Protein AF-A0A4Q1QKJ3-F1 (afdb_monomer)

Organism: NCBI:txid67364

Foldseek 3Di:
DDDDDPDDDPVNVVVVVCCVVCVVVVVVVVVVVVVVVVVVVVVVVVVVVVVVVVVVVVVVDPPPD

Mean predicted aligned error: 9.06 Å

Secondary structure (DSSP, 8-state):
-PPPPPPPPHHHHHHHHHHHHHHHHHHHHHHHHHHHHHHHHHHHHHHHHHHHHHHHHHHHS----

Structure (mmCIF, N/CA/C/O backbone):
data_AF-A0A4Q1QKJ3-F1
#
_entry.id   AF-A0A4Q1QKJ3-F1
#
loop_
_atom_site.group_PDB
_atom_site.id
_atom_site.type_symbol
_atom_site.label_atom_id
_atom_site.label_alt_id
_atom_site.label_comp_id
_atom_site.label_asym_id
_atom_site.label_entity_id
_atom_site.label_seq_id
_atom_site.pdbx_PDB_ins_code
_atom_site.Cartn_x
_atom_site.Cartn_y
_atom_site.Cartn_z
_atom_site.occupancy
_atom_site.B_iso_or_equiv
_atom_site.auth_seq_id
_atom_site.auth_comp_id
_atom_site.auth_asym_id
_atom_site.auth_atom_id
_atom_site.pdbx_PDB_model_num
ATOM 1 N N . ALA A 1 1 ? -6.278 13.865 50.138 1.00 59.34 1 ALA A N 1
ATOM 2 C CA . ALA A 1 1 ? -7.464 13.247 49.515 1.00 59.34 1 ALA A CA 1
ATOM 3 C C . ALA A 1 1 ? -7.040 12.664 48.172 1.00 59.34 1 ALA A C 1
ATOM 5 O O . ALA A 1 1 ? -6.469 13.408 47.384 1.00 59.34 1 ALA A O 1
ATOM 6 N N . SER A 1 2 ? -7.229 11.362 47.932 1.00 59.84 2 SER A N 1
ATOM 7 C CA . SER A 1 2 ? -6.980 10.791 46.598 1.00 59.84 2 SER A CA 1
ATOM 8 C C . SER A 1 2 ? -8.061 11.280 45.632 1.00 59.84 2 SER A C 1
ATOM 10 O O . SER A 1 2 ? -9.235 11.235 46.006 1.00 59.84 2 SER A O 1
ATOM 12 N N . PRO A 1 3 ? -7.713 11.751 44.423 1.00 69.44 3 PRO A N 1
ATOM 13 C CA . PRO A 1 3 ? -8.721 12.144 43.450 1.00 69.44 3 PRO A CA 1
ATOM 14 C C . PRO A 1 3 ? -9.526 10.909 43.028 1.00 69.44 3 PRO A C 1
ATOM 16 O O . PRO A 1 3 ? -8.959 9.907 42.589 1.00 69.44 3 PRO A O 1
ATOM 19 N N . ALA A 1 4 ? -10.849 10.974 43.177 1.00 72.50 4 ALA A N 1
ATOM 20 C CA . ALA A 1 4 ? -11.747 9.969 42.627 1.00 72.50 4 ALA A CA 1
ATOM 21 C C . ALA A 1 4 ? -11.740 10.100 41.098 1.00 72.50 4 ALA A C 1
ATOM 23 O O . ALA A 1 4 ? -12.031 11.172 40.564 1.00 72.50 4 ALA A O 1
ATOM 24 N N . LEU A 1 5 ? -11.380 9.026 40.393 1.00 75.25 5 LEU A N 1
ATOM 25 C CA . LEU A 1 5 ? -11.496 8.991 38.939 1.00 75.25 5 LEU A CA 1
ATOM 26 C C . LEU A 1 5 ? -12.986 8.951 38.562 1.00 75.25 5 LEU A C 1
ATOM 28 O O . LEU A 1 5 ? -13.750 8.224 39.203 1.00 75.25 5 LEU A O 1
ATOM 32 N N . PRO A 1 6 ? -13.415 9.718 37.544 1.00 75.69 6 PRO A N 1
ATOM 33 C CA . PRO A 1 6 ? -14.796 9.687 37.083 1.00 75.69 6 PRO A CA 1
ATOM 34 C C . PRO A 1 6 ? -15.185 8.268 36.655 1.00 75.69 6 PRO A C 1
ATOM 36 O O . PRO A 1 6 ? -14.378 7.540 36.071 1.00 75.69 6 PRO A O 1
ATOM 39 N N . LEU A 1 7 ? -16.429 7.881 36.950 1.00 79.38 7 LEU A N 1
ATOM 40 C CA . LEU A 1 7 ? -16.959 6.572 36.571 1.00 79.38 7 LEU A CA 1
ATOM 41 C C . LEU A 1 7 ? -16.875 6.400 35.042 1.00 79.38 7 LEU A C 1
ATOM 43 O O . LEU A 1 7 ? -17.225 7.329 34.306 1.00 79.38 7 LEU A O 1
ATOM 47 N N . PRO A 1 8 ? -16.411 5.239 34.544 1.00 80.56 8 PRO A N 1
ATOM 48 C CA . PRO A 1 8 ? -16.262 5.021 33.114 1.00 80.56 8 PRO A CA 1
ATOM 49 C C . PRO A 1 8 ? -17.623 5.092 32.417 1.00 80.56 8 PRO A C 1
ATOM 51 O O . PRO A 1 8 ? -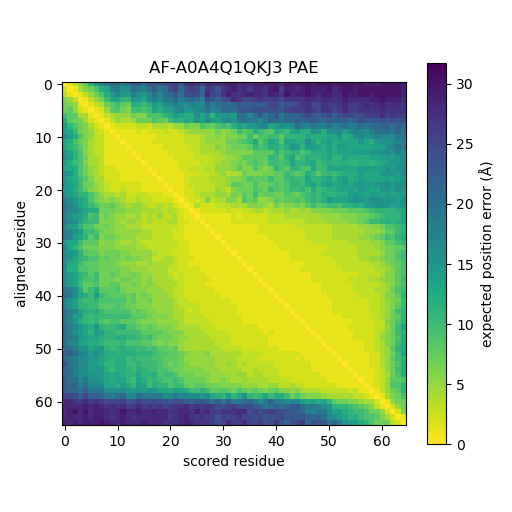18.586 4.443 32.822 1.00 80.56 8 PRO A O 1
ATOM 54 N N . THR A 1 9 ? -17.697 5.872 31.340 1.00 91.31 9 THR A N 1
ATOM 55 C CA . THR A 1 9 ? -18.880 5.918 30.477 1.00 91.31 9 THR A CA 1
ATOM 56 C C . THR A 1 9 ? -18.850 4.762 29.483 1.00 91.31 9 THR A C 1
ATOM 58 O O . THR A 1 9 ? -17.780 4.308 29.071 1.00 91.31 9 THR A O 1
ATOM 61 N N . VAL A 1 10 ? -20.027 4.317 29.036 1.00 92.50 10 VAL A N 1
ATOM 62 C CA . VAL A 1 10 ? -20.155 3.275 28.000 1.00 92.50 10 VAL A CA 1
ATOM 63 C C . VAL A 1 10 ? -19.367 3.654 26.742 1.00 92.50 10 VAL A C 1
ATOM 65 O O . VAL A 1 10 ? -18.613 2.842 26.213 1.00 92.50 10 VAL A O 1
ATOM 68 N N . THR A 1 11 ? -19.451 4.913 26.309 1.00 93.94 11 THR A N 1
ATOM 69 C CA . THR A 1 11 ? -18.685 5.426 25.164 1.00 93.94 11 THR A CA 1
ATOM 70 C C . THR A 1 11 ? -17.175 5.318 25.379 1.00 93.94 11 THR A C 1
ATOM 72 O O . THR A 1 11 ? -16.453 4.921 24.465 1.00 93.94 11 THR A O 1
ATOM 75 N N . GLY A 1 12 ? -16.683 5.641 26.580 1.00 93.81 12 GLY A N 1
ATOM 76 C CA . GLY A 1 12 ? -15.265 5.510 26.919 1.00 93.81 12 GLY A CA 1
ATOM 77 C C . GLY A 1 12 ? -14.793 4.055 26.894 1.00 93.81 12 GLY A C 1
ATOM 78 O O . GLY A 1 12 ? -13.736 3.762 26.335 1.00 93.81 12 GLY A O 1
ATOM 79 N N . ALA A 1 13 ? -15.605 3.135 27.421 1.00 92.75 13 ALA A N 1
ATOM 80 C CA . ALA A 1 13 ? -15.314 1.704 27.382 1.00 92.75 13 ALA A CA 1
ATOM 81 C C . ALA A 1 13 ? -15.254 1.174 25.939 1.00 92.75 13 ALA A C 1
ATOM 83 O O . ALA A 1 13 ? -14.302 0.483 25.576 1.00 92.75 13 ALA A O 1
ATOM 84 N N . LEU A 1 14 ? -16.210 1.560 25.089 1.00 94.94 14 LEU A N 1
ATOM 85 C CA . LEU A 1 14 ? -16.225 1.166 23.677 1.00 94.94 14 LEU A CA 1
ATOM 86 C C . LEU A 1 14 ? -15.013 1.710 22.910 1.00 94.94 14 LEU A C 1
ATOM 88 O O . LEU A 1 14 ? -14.380 0.962 22.170 1.00 94.94 14 LEU A O 1
ATOM 92 N N . ARG A 1 15 ? -14.627 2.972 23.140 1.00 92.00 15 ARG A N 1
ATOM 93 C CA . ARG A 1 15 ? -13.405 3.566 22.563 1.00 92.00 15 ARG A CA 1
ATOM 94 C C . ARG A 1 15 ? -12.139 2.822 22.990 1.00 92.00 15 ARG A C 1
ATOM 96 O O . ARG A 1 15 ? -11.234 2.643 22.179 1.00 92.00 15 ARG A O 1
ATOM 103 N N . ALA A 1 16 ? -12.057 2.385 24.247 1.00 92.81 16 ALA A N 1
ATOM 104 C CA . ALA A 1 16 ? -10.913 1.621 24.740 1.00 92.81 16 ALA A CA 1
ATOM 105 C C . ALA A 1 16 ? -10.830 0.236 24.078 1.00 92.81 16 ALA A C 1
ATOM 107 O O . ALA A 1 16 ? -9.755 -0.171 23.638 1.00 92.81 16 ALA A O 1
ATOM 108 N N . VAL A 1 17 ? -11.965 -0.459 23.948 1.00 92.44 17 VAL A N 1
ATOM 109 C CA . VAL A 1 17 ? -12.045 -1.745 23.238 1.00 92.44 17 VAL A CA 1
ATOM 110 C C . VAL A 1 17 ? -11.663 -1.578 21.767 1.00 92.44 17 VAL A C 1
ATOM 112 O O . VAL A 1 17 ? -10.826 -2.327 21.269 1.00 92.44 17 VAL A O 1
ATOM 115 N N . GLU A 1 18 ? -12.196 -0.562 21.088 1.00 92.06 18 GLU A N 1
ATOM 116 C CA . GLU A 1 18 ? -11.833 -0.221 19.709 1.00 92.06 18 GLU A CA 1
ATOM 117 C C . GLU A 1 18 ? -10.322 0.019 19.575 1.00 92.06 18 GLU A C 1
ATOM 119 O O . GLU A 1 18 ? -9.673 -0.559 18.703 1.00 92.06 18 GLU A O 1
ATOM 124 N N . ALA A 1 19 ? -9.729 0.811 20.472 1.00 90.94 19 ALA A N 1
ATOM 125 C CA . ALA A 1 19 ? -8.298 1.086 20.451 1.00 90.94 19 ALA A CA 1
ATOM 126 C C . ALA A 1 19 ? -7.461 -0.192 20.608 1.00 90.94 19 ALA A C 1
ATOM 128 O O . ALA A 1 19 ? -6.455 -0.339 19.915 1.00 90.94 19 ALA A O 1
ATOM 129 N N . VAL A 1 20 ? -7.870 -1.124 21.476 1.00 91.12 20 VAL A N 1
ATOM 130 C CA . VAL A 1 20 ? -7.190 -2.416 21.664 1.00 91.12 20 VAL A CA 1
ATOM 131 C C . VAL A 1 20 ? -7.320 -3.290 20.417 1.00 91.12 20 VAL A C 1
ATOM 133 O O . VAL A 1 20 ? -6.304 -3.768 19.906 1.00 91.12 20 VAL A O 1
ATOM 136 N N . LEU A 1 21 ? -8.539 -3.459 19.897 1.00 90.44 21 LEU A N 1
ATOM 137 C CA . LEU A 1 21 ? -8.816 -4.302 18.732 1.00 90.44 21 LEU A CA 1
ATOM 138 C C . LEU A 1 21 ? -8.117 -3.776 17.472 1.00 90.44 21 LEU A C 1
ATOM 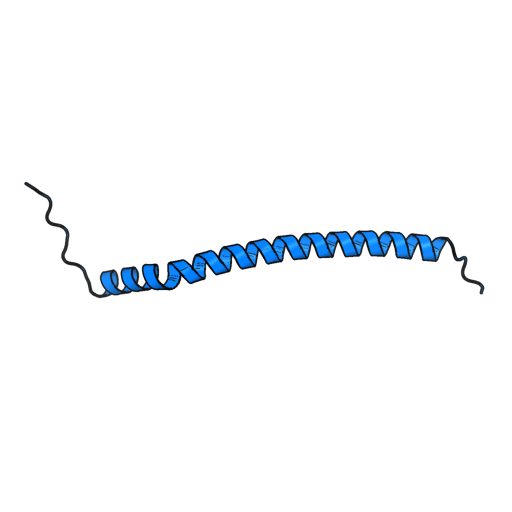140 O O . LEU A 1 21 ? -7.497 -4.539 16.729 1.00 90.44 21 LEU A O 1
ATOM 144 N N . LEU A 1 22 ? -8.157 -2.462 17.242 1.00 92.56 22 LEU A N 1
ATOM 145 C CA . LEU A 1 22 ? -7.611 -1.856 16.030 1.00 92.56 22 LEU A CA 1
ATOM 146 C C . LEU A 1 22 ? -6.095 -1.632 16.092 1.00 92.56 22 LEU A C 1
ATOM 148 O O . LEU A 1 22 ? -5.469 -1.479 15.041 1.00 92.56 22 LEU A O 1
ATOM 152 N N . ARG A 1 23 ? -5.455 -1.665 17.273 1.00 89.19 23 ARG A N 1
ATOM 153 C CA . ARG A 1 23 ? -4.004 -1.415 17.419 1.00 89.19 23 ARG A CA 1
ATOM 154 C C . ARG A 1 23 ? -3.153 -2.289 16.500 1.00 89.19 23 ARG A C 1
ATOM 156 O O . ARG A 1 23 ? -2.181 -1.814 15.908 1.00 89.19 23 ARG A O 1
ATOM 163 N N . GLY A 1 24 ? -3.513 -3.569 16.389 1.00 88.38 24 GLY A N 1
ATOM 164 C CA . GLY A 1 24 ? -2.819 -4.538 15.542 1.00 88.38 24 GLY A CA 1
ATOM 165 C C . GLY A 1 24 ? -2.929 -4.188 14.058 1.00 88.38 24 GLY A C 1
ATOM 166 O O . GLY A 1 24 ? -1.904 -4.041 13.389 1.00 88.38 24 GLY A O 1
ATOM 167 N N . GLY A 1 25 ? -4.157 -3.975 13.574 1.00 93.00 25 GLY A N 1
ATOM 168 C CA . GLY A 1 25 ? -4.435 -3.619 12.179 1.00 93.00 25 GLY A CA 1
ATOM 169 C C . GLY A 1 25 ? -3.778 -2.302 11.765 1.00 93.00 25 GLY A C 1
ATOM 170 O O . GLY A 1 25 ? -3.188 -2.211 10.694 1.00 93.00 25 GLY A O 1
ATOM 171 N N . GLN A 1 26 ? -3.760 -1.316 12.661 1.00 92.81 26 GLN A N 1
ATOM 172 C CA . GLN A 1 26 ? -3.126 -0.015 12.442 1.00 92.81 26 GLN A CA 1
ATOM 173 C C . GLN A 1 26 ? -1.602 -0.100 12.266 1.00 92.81 26 GLN A C 1
ATOM 175 O O . GLN A 1 26 ? -1.014 0.632 11.461 1.00 92.81 26 GLN A O 1
ATOM 180 N N . ARG A 1 27 ? -0.936 -0.996 13.002 1.00 93.94 27 ARG A N 1
ATOM 181 C CA . ARG A 1 27 ? 0.504 -1.246 12.846 1.00 93.94 27 ARG A CA 1
ATOM 182 C C . ARG A 1 27 ? 0.806 -1.971 11.535 1.00 93.94 27 ARG A C 1
ATOM 184 O O . ARG A 1 27 ? 1.775 -1.619 10.867 1.00 93.94 27 ARG A O 1
ATOM 191 N N . THR A 1 28 ? -0.013 -2.954 11.167 1.00 95.88 28 THR A N 1
ATOM 192 C CA . THR A 1 28 ? 0.113 -3.673 9.891 1.00 95.88 28 THR A CA 1
ATOM 193 C C . THR A 1 28 ? -0.117 -2.734 8.710 1.00 95.88 28 THR A C 1
ATOM 195 O O . THR A 1 28 ? 0.714 -2.697 7.813 1.00 95.88 28 THR A O 1
ATOM 198 N N . ALA A 1 29 ? -1.148 -1.888 8.753 1.00 96.50 29 ALA A N 1
ATOM 199 C CA . ALA A 1 29 ? -1.420 -0.896 7.714 1.00 96.50 29 ALA A CA 1
ATOM 200 C C . ALA A 1 29 ? -0.231 0.052 7.484 1.00 96.50 29 ALA A C 1
ATOM 202 O O . ALA A 1 29 ? 0.160 0.276 6.343 1.00 96.50 29 ALA A O 1
ATOM 203 N N . ARG A 1 30 ? 0.406 0.548 8.558 1.00 97.50 30 ARG A N 1
ATOM 204 C CA . ARG A 1 30 ? 1.617 1.387 8.451 1.00 97.50 30 ARG A CA 1
ATOM 205 C C . ARG A 1 30 ? 2.784 0.650 7.797 1.00 97.50 30 ARG A C 1
ATOM 207 O O . ARG A 1 30 ? 3.471 1.230 6.963 1.00 97.50 30 ARG A O 1
ATOM 214 N N . ARG A 1 31 ? 3.008 -0.617 8.160 1.00 98.12 31 ARG A N 1
ATOM 215 C CA . ARG A 1 31 ? 4.063 -1.442 7.549 1.00 98.12 31 ARG A CA 1
ATOM 216 C C . ARG A 1 31 ? 3.785 -1.691 6.075 1.00 98.12 31 ARG A C 1
ATOM 218 O O . ARG A 1 31 ? 4.668 -1.461 5.264 1.00 98.12 31 ARG A O 1
ATOM 225 N N . ASN A 1 32 ? 2.559 -2.076 5.738 1.00 98.25 32 ASN A N 1
ATOM 226 C CA . ASN A 1 32 ? 2.152 -2.326 4.360 1.00 98.25 32 ASN A CA 1
ATOM 227 C C . ASN A 1 32 ? 2.303 -1.064 3.503 1.00 98.25 32 ASN A C 1
ATOM 229 O O . ASN A 1 32 ? 2.869 -1.132 2.417 1.00 98.25 32 ASN A O 1
ATOM 233 N N . ALA A 1 33 ? 1.869 0.092 4.015 1.00 98.69 33 ALA A N 1
ATOM 234 C CA . ALA A 1 33 ? 2.028 1.370 3.327 1.00 98.69 33 ALA A CA 1
ATOM 235 C C . ALA A 1 33 ? 3.508 1.697 3.077 1.00 98.69 33 ALA A C 1
ATOM 237 O O . ALA A 1 33 ? 3.885 2.067 1.969 1.00 98.69 33 ALA A O 1
ATOM 238 N N . TRP A 1 34 ? 4.362 1.512 4.086 1.00 98.50 34 TRP A N 1
ATOM 239 C CA . TRP A 1 34 ? 5.798 1.731 3.937 1.00 98.50 34 TRP A CA 1
ATOM 240 C C . TRP A 1 34 ? 6.434 0.782 2.914 1.00 98.50 34 TRP A C 1
ATOM 242 O O . TRP A 1 34 ? 7.173 1.237 2.043 1.00 98.50 34 TRP A O 1
ATOM 252 N N . THR A 1 35 ? 6.113 -0.513 2.973 1.00 98.69 35 THR A N 1
ATOM 253 C CA . THR A 1 35 ? 6.591 -1.509 2.006 1.00 98.69 35 THR A CA 1
ATOM 254 C C . THR A 1 35 ? 6.173 -1.143 0.585 1.00 98.69 35 THR A C 1
ATOM 256 O O . THR A 1 35 ? 7.024 -1.107 -0.297 1.00 98.69 35 THR A O 1
ATOM 259 N N . SER A 1 36 ? 4.907 -0.769 0.375 1.00 98.12 36 SER A N 1
ATOM 260 C CA . SER A 1 36 ? 4.406 -0.351 -0.940 1.00 98.12 36 SER A CA 1
ATOM 261 C C . SER A 1 36 ? 5.180 0.845 -1.495 1.00 98.12 36 SER A C 1
ATOM 263 O O . SER A 1 36 ? 5.542 0.852 -2.666 1.00 98.12 36 SER A O 1
ATOM 265 N N . VAL A 1 37 ? 5.492 1.843 -0.661 1.00 98.62 37 VAL A N 1
ATOM 266 C CA . VAL A 1 37 ? 6.280 3.012 -1.085 1.00 98.62 37 VAL A CA 1
ATOM 267 C C . VAL A 1 37 ? 7.709 2.621 -1.470 1.00 98.62 37 VAL A C 1
ATOM 269 O O . VAL A 1 37 ? 8.262 3.158 -2.430 1.00 98.62 37 VAL A O 1
ATOM 272 N N . LEU A 1 38 ? 8.335 1.700 -0.733 1.00 98.81 38 LEU A N 1
ATOM 273 C CA . LEU A 1 38 ? 9.670 1.207 -1.076 1.00 98.81 38 LEU A CA 1
ATOM 274 C C . LEU A 1 38 ? 9.666 0.423 -2.392 1.00 98.81 38 LEU A C 1
ATOM 276 O O . LEU A 1 38 ? 10.552 0.627 -3.224 1.00 98.81 38 LEU A O 1
ATOM 280 N N . GLU A 1 39 ? 8.667 -0.431 -2.600 1.00 98.75 39 GLU A N 1
ATOM 281 C CA . GLU A 1 39 ? 8.491 -1.168 -3.851 1.00 98.75 39 GLU A CA 1
ATOM 282 C C . GLU A 1 39 ? 8.222 -0.236 -5.033 1.00 98.75 39 GLU A C 1
ATOM 284 O O . GLU A 1 39 ? 8.828 -0.408 -6.088 1.00 98.75 39 GLU A O 1
ATOM 289 N N . ASP A 1 40 ? 7.375 0.780 -4.866 1.00 98.56 40 ASP A N 1
ATOM 290 C CA . ASP A 1 40 ? 7.093 1.768 -5.910 1.00 98.56 40 ASP A CA 1
ATOM 291 C C . ASP A 1 40 ? 8.357 2.531 -6.312 1.00 98.56 40 ASP A C 1
ATOM 293 O O . ASP A 1 40 ? 8.614 2.727 -7.500 1.00 98.56 40 ASP A O 1
ATOM 297 N N . ARG A 1 41 ? 9.190 2.913 -5.336 1.00 98.69 41 ARG A N 1
ATOM 298 C CA . ARG A 1 41 ? 10.485 3.554 -5.605 1.00 98.69 41 ARG A CA 1
ATOM 299 C C . ARG A 1 41 ? 11.433 2.629 -6.357 1.00 98.69 41 ARG A C 1
ATOM 301 O O . ARG A 1 41 ? 12.086 3.081 -7.296 1.00 98.69 41 ARG A O 1
ATOM 308 N N . ARG A 1 42 ? 11.498 1.349 -5.975 1.00 98.62 42 ARG A N 1
ATOM 309 C CA . ARG A 1 42 ? 12.283 0.343 -6.703 1.00 98.62 42 ARG A CA 1
ATOM 310 C C . ARG A 1 42 ? 11.783 0.224 -8.144 1.00 98.62 42 ARG A C 1
ATOM 312 O O . ARG A 1 42 ? 12.562 0.442 -9.059 1.00 98.62 42 ARG A O 1
ATOM 319 N N . ARG A 1 43 ? 10.477 0.014 -8.342 1.00 98.31 43 ARG A N 1
ATOM 320 C CA . ARG A 1 43 ? 9.852 -0.088 -9.672 1.00 98.31 43 ARG A CA 1
ATOM 321 C C . ARG A 1 43 ? 10.048 1.172 -10.519 1.00 98.31 43 ARG A C 1
ATOM 323 O O . ARG A 1 43 ? 10.167 1.074 -11.734 1.00 98.31 43 ARG A O 1
ATOM 330 N N . ALA A 1 44 ? 10.058 2.360 -9.917 1.00 98.50 44 ALA A N 1
ATOM 331 C CA . ALA A 1 44 ? 10.349 3.603 -10.631 1.00 98.50 44 ALA A CA 1
ATOM 332 C C . ALA A 1 44 ? 11.802 3.654 -11.119 1.00 98.50 44 ALA A C 1
ATOM 334 O O . ALA A 1 44 ? 12.040 4.014 -12.269 1.00 98.50 44 ALA A O 1
ATOM 335 N N . LYS A 1 45 ? 12.752 3.244 -10.272 1.00 98.50 45 LYS A N 1
ATOM 336 C CA . LYS A 1 45 ? 14.162 3.141 -10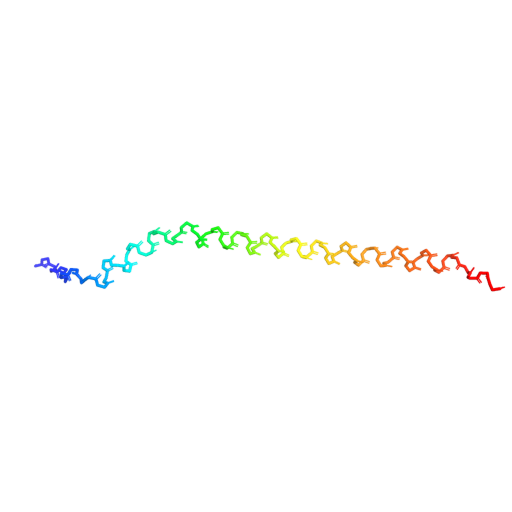.647 1.00 98.50 45 LYS A CA 1
ATOM 337 C C . LYS A 1 45 ? 14.366 2.117 -11.767 1.00 98.50 45 LYS A C 1
ATOM 339 O O . LYS A 1 45 ? 14.996 2.442 -12.765 1.00 98.50 45 LYS A O 1
ATOM 344 N N . ASP A 1 46 ? 13.784 0.930 -11.627 1.00 98.44 46 ASP A N 1
ATOM 345 C CA . ASP A 1 46 ? 13.929 -0.147 -12.608 1.00 98.44 46 ASP A CA 1
ATOM 346 C C . ASP A 1 46 ? 13.358 0.270 -13.979 1.00 98.44 46 ASP A C 1
ATOM 348 O O . ASP A 1 46 ? 13.959 -0.014 -15.011 1.00 98.44 46 ASP A O 1
ATOM 352 N N . ARG A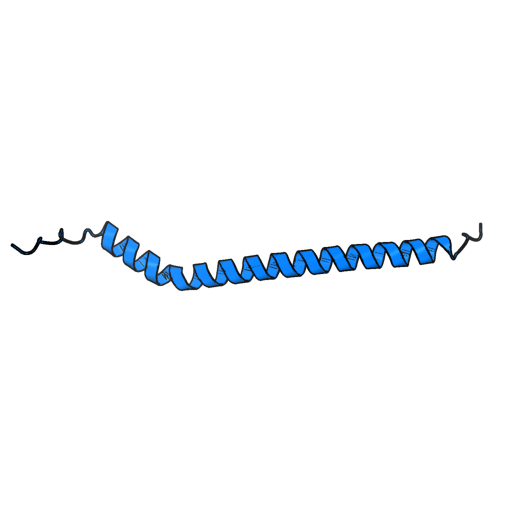 1 47 ? 12.237 1.015 -14.007 1.00 98.06 47 ARG A N 1
ATOM 353 C CA . ARG A 1 47 ? 11.692 1.596 -15.250 1.00 98.06 47 ARG A CA 1
ATOM 354 C C . ARG A 1 47 ? 12.647 2.594 -15.900 1.00 98.06 47 ARG A C 1
ATOM 356 O O . ARG A 1 47 ? 12.792 2.561 -17.114 1.00 98.06 47 ARG A O 1
ATOM 363 N N . HIS A 1 48 ? 13.287 3.451 -15.109 1.00 98.19 48 HIS A N 1
ATOM 364 C CA . HIS A 1 48 ? 14.244 4.428 -15.624 1.00 98.19 48 HIS A CA 1
ATOM 365 C C . HIS A 1 48 ? 15.510 3.758 -16.184 1.00 98.19 48 HIS A C 1
ATOM 367 O O . HIS A 1 48 ? 15.983 4.123 -17.255 1.00 98.19 48 HIS A O 1
ATOM 373 N N . GLU A 1 49 ? 16.034 2.736 -15.500 1.00 98.00 49 GLU A N 1
ATOM 374 C CA . GLU A 1 49 ? 17.172 1.955 -16.003 1.00 98.00 49 GLU A CA 1
ATOM 375 C C . GLU A 1 49 ? 16.807 1.196 -17.289 1.00 98.00 49 GLU A C 1
ATOM 377 O O . GLU A 1 49 ? 17.589 1.177 -18.240 1.00 98.00 49 GLU A O 1
ATOM 382 N N . ALA A 1 50 ? 15.604 0.617 -17.353 1.00 97.56 50 ALA A N 1
ATOM 383 C CA . ALA A 1 50 ? 15.112 -0.046 -18.556 1.00 97.56 50 ALA A CA 1
ATOM 384 C C . ALA A 1 50 ? 14.958 0.931 -19.732 1.00 97.56 50 ALA A C 1
ATOM 386 O O . ALA A 1 50 ? 15.378 0.609 -20.840 1.00 97.56 50 ALA A O 1
ATOM 387 N N . GLU A 1 51 ? 14.399 2.121 -19.497 1.00 97.62 51 GLU A N 1
ATOM 388 C CA . GLU A 1 51 ? 14.275 3.180 -20.505 1.00 97.62 51 GLU A CA 1
ATOM 389 C C . GLU A 1 51 ? 15.641 3.553 -21.090 1.00 97.62 51 GLU A C 1
ATOM 391 O O . GLU A 1 51 ? 15.805 3.526 -22.308 1.00 97.62 51 GLU A O 1
ATOM 396 N N . TYR A 1 52 ? 16.645 3.773 -20.236 1.00 96.38 52 TYR A N 1
ATOM 397 C CA . TYR A 1 52 ? 18.010 4.075 -20.671 1.00 96.38 52 TYR A CA 1
ATOM 398 C C . TYR A 1 52 ? 18.609 2.970 -21.558 1.00 96.38 52 TYR A C 1
ATOM 400 O O . TYR A 1 52 ? 19.206 3.249 -22.598 1.00 96.38 52 TYR A O 1
ATOM 408 N N . VAL A 1 53 ? 18.438 1.699 -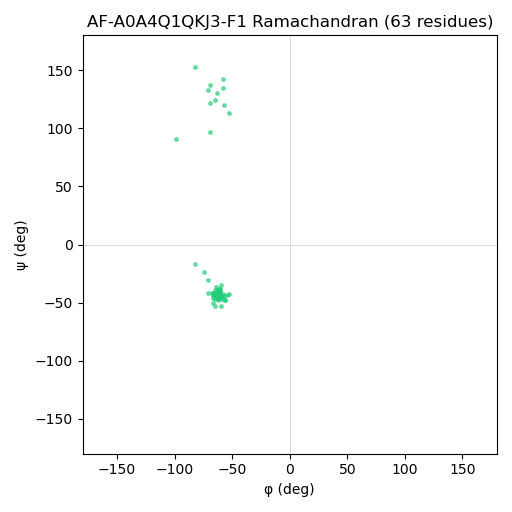21.177 1.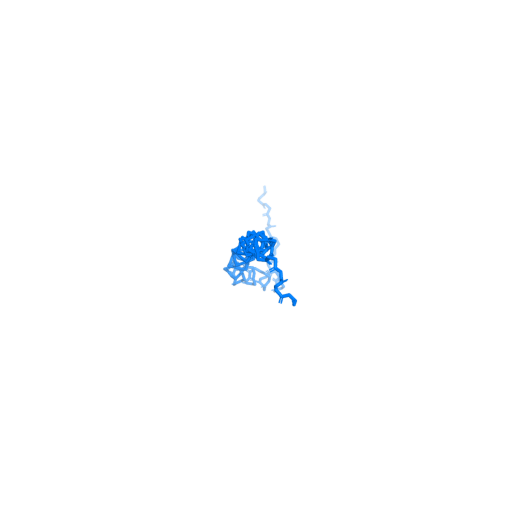00 96.44 53 VAL A N 1
ATOM 409 C CA . VAL A 1 53 ? 18.928 0.559 -21.972 1.00 96.44 53 VAL A CA 1
ATOM 410 C C . VAL A 1 53 ? 18.211 0.470 -23.319 1.00 96.44 53 VAL A C 1
ATOM 412 O O . VAL A 1 53 ? 18.854 0.214 -24.338 1.00 96.44 53 VAL A O 1
ATOM 415 N N . LEU A 1 54 ? 16.894 0.683 -23.341 1.00 96.00 54 LEU A N 1
ATOM 416 C CA . LEU A 1 54 ? 16.103 0.647 -24.570 1.00 96.00 54 LEU A CA 1
ATOM 417 C C . LEU A 1 54 ? 16.473 1.795 -25.516 1.00 96.00 54 LEU A C 1
ATOM 419 O O . LEU A 1 54 ? 16.626 1.560 -26.713 1.00 96.00 54 LEU A O 1
ATOM 423 N N . GLU A 1 55 ? 16.683 3.005 -24.999 1.00 95.00 55 GLU A N 1
ATOM 424 C CA . GLU A 1 55 ? 17.150 4.153 -25.784 1.00 95.00 55 GLU A CA 1
ATOM 425 C C . GLU A 1 55 ? 18.559 3.913 -26.350 1.00 95.00 55 GLU A C 1
ATOM 427 O O . GLU A 1 55 ? 18.812 4.129 -27.540 1.00 95.00 55 GLU A O 1
ATOM 432 N N . ALA A 1 56 ? 19.476 3.380 -25.537 1.00 93.62 56 ALA A N 1
ATOM 433 C CA . ALA A 1 56 ? 20.815 3.006 -25.987 1.00 93.62 56 ALA A CA 1
ATOM 434 C C . ALA A 1 56 ? 20.778 1.918 -27.078 1.00 93.62 56 ALA A C 1
ATOM 436 O O . ALA A 1 56 ? 21.544 1.964 -28.042 1.00 93.62 56 ALA A O 1
ATOM 437 N N . ALA A 1 57 ? 19.872 0.944 -26.964 1.00 93.75 57 ALA A N 1
ATOM 438 C CA . ALA A 1 57 ? 19.679 -0.072 -27.993 1.00 93.75 57 ALA A CA 1
ATOM 439 C C . ALA A 1 57 ? 19.114 0.538 -29.287 1.00 93.75 57 ALA A C 1
ATOM 441 O O . ALA A 1 57 ? 19.642 0.271 -30.367 1.00 93.75 57 ALA A O 1
ATOM 442 N N . ALA A 1 58 ? 18.093 1.392 -29.187 1.00 92.56 58 ALA A N 1
ATOM 443 C CA . ALA A 1 58 ? 17.472 2.053 -30.333 1.00 92.56 58 ALA A CA 1
ATOM 444 C C . ALA A 1 58 ? 18.456 2.957 -31.093 1.00 92.56 58 ALA A C 1
ATOM 446 O O . ALA A 1 58 ? 18.487 2.939 -32.318 1.00 92.56 58 ALA A O 1
ATOM 447 N N . THR A 1 59 ? 19.306 3.703 -30.385 1.00 89.75 59 THR A N 1
ATOM 448 C CA . THR A 1 59 ? 20.333 4.562 -31.006 1.00 89.75 59 THR A CA 1
ATOM 449 C C . THR A 1 59 ? 21.471 3.764 -31.647 1.00 89.75 59 THR A C 1
ATOM 451 O O . THR A 1 59 ? 22.034 4.195 -32.654 1.00 89.75 59 THR A O 1
ATOM 454 N N . ARG A 1 60 ? 21.803 2.582 -31.110 1.00 82.75 60 ARG A N 1
ATOM 455 C CA . ARG A 1 60 ? 22.826 1.683 -31.673 1.00 82.75 60 ARG A CA 1
ATOM 456 C C . ARG A 1 60 ? 22.363 0.948 -32.934 1.00 82.75 60 ARG A C 1
ATOM 458 O O . ARG A 1 60 ? 23.206 0.533 -33.728 1.00 82.75 60 ARG A O 1
ATOM 465 N N . HIS A 1 61 ? 21.058 0.778 -33.123 1.00 72.69 61 HIS A N 1
ATOM 466 C CA . HIS A 1 61 ? 20.480 0.226 -34.343 1.00 72.69 61 HIS A CA 1
ATOM 467 C C . HIS A 1 61 ? 19.990 1.372 -35.239 1.00 72.69 61 HIS A C 1
ATOM 469 O O . HIS A 1 61 ? 18.832 1.768 -35.114 1.00 72.69 61 HIS A O 1
ATOM 475 N N . PRO A 1 62 ? 20.816 1.915 -36.160 1.00 62.44 62 PRO A N 1
ATOM 476 C CA . PRO A 1 62 ? 20.281 2.790 -37.190 1.00 62.44 62 PRO A CA 1
ATOM 477 C C . PRO 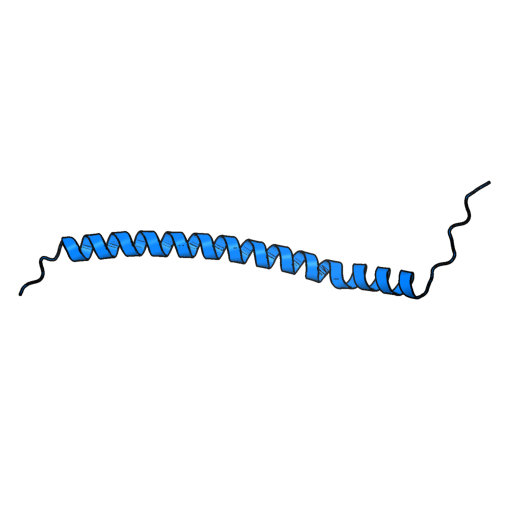A 1 62 ? 19.212 1.998 -37.937 1.00 62.44 62 PRO A C 1
ATOM 479 O O . PRO A 1 62 ? 19.474 0.905 -38.445 1.00 62.44 62 PRO A O 1
ATOM 482 N N . HIS A 1 63 ? 17.988 2.516 -37.911 1.00 64.75 63 HIS A N 1
ATOM 483 C CA . HIS A 1 63 ? 16.845 1.919 -38.578 1.00 64.75 63 HIS A CA 1
ATOM 484 C C . HIS A 1 63 ? 17.236 1.683 -40.043 1.00 64.75 63 HIS A C 1
ATOM 486 O O . HIS A 1 63 ? 17.504 2.639 -40.768 1.00 64.75 63 HIS A O 1
ATOM 492 N N . ALA A 1 64 ? 17.332 0.421 -40.467 1.00 65.38 64 ALA A N 1
ATOM 493 C CA . ALA A 1 64 ? 17.468 0.102 -41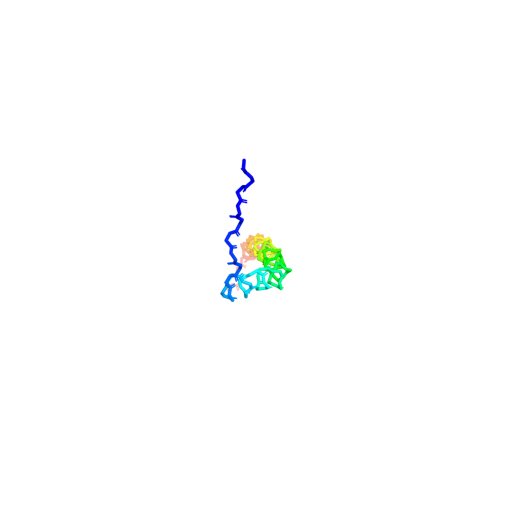.879 1.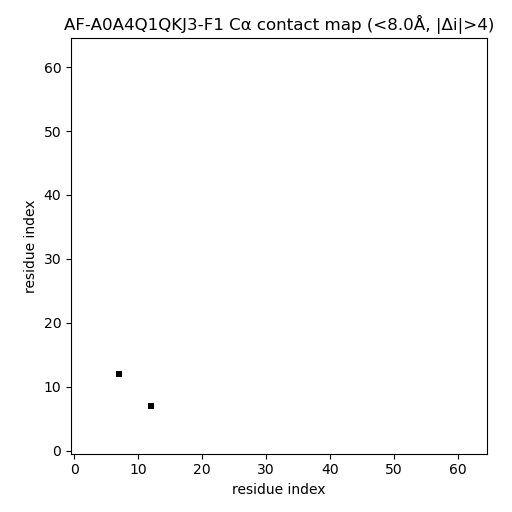00 65.38 64 ALA A CA 1
ATOM 494 C C . ALA A 1 64 ? 16.122 0.440 -42.533 1.00 65.38 64 ALA A C 1
ATOM 496 O O . ALA A 1 64 ? 15.157 -0.310 -42.389 1.00 65.38 64 ALA A O 1
ATOM 497 N N . THR A 1 65 ? 16.035 1.635 -43.116 1.00 59.81 65 THR A N 1
ATOM 498 C CA . THR A 1 65 ? 14.964 2.050 -44.034 1.00 59.81 65 THR A CA 1
ATOM 499 C C . THR A 1 65 ? 15.205 1.482 -45.416 1.00 59.81 65 THR A C 1
ATOM 501 O O . THR A 1 65 ? 16.369 1.586 -45.869 1.00 59.81 65 THR A O 1
#

Solvent-accessible surface area (backbone atoms only — not comparable to full-atom values): 3899 Å² total; per-residue (Å²): 132,83,84,80,75,79,79,85,46,72,69,57,52,52,52,51,52,48,54,60,67,45,50,60,57,56,52,50,51,53,50,52,54,51,50,50,54,53,50,51,52,49,53,53,49,53,51,52,54,48,49,54,53,51,52,53,50,54,68,72,47,73,78,87,123

Sequence (65 aa):
ASPALPLPTVTGALRAVEAVLLRGGQRTARRNAWTSVLEDRRRAKDRHEAEYVLEAAATRHPHAT

Radius of gyration: 27.86 Å; Cα contacts (8 Å, |Δi|>4): 1; chains: 1; bounding box: 43×18×94 Å

pLDDT: mean 89.84, std 11.36, range [59.34, 98.81]